Protein AF-A0A536HMB0-F1 (afdb_monomer)

Sequence (99 aa):
MQTFTFIGVTTGQSAATRLFPAWARELGLGDVRLVGCDLPLHAARERYREVVLRIRSDPHERGGLVTTHKIDLFSACRDLFDSVDKYAELCGETSCLAN

Radius of gyration: 13.21 Å; Cα contacts (8 Å, |Δi|>4): 151; chains: 1; bounding box: 29×27×35 Å

Mean predicted aligned error: 2.84 Å

Foldseek 3Di:
DAEAEEEEACVVPDVCQVCVVVVCVVVVVPPYHYHYDHDPVPHDLVSLQVVQVCLVPDPRRQWYFYDRCFQSSLVSCVVVDPDDDPVCVVVSGDGITGD

Structure (mmCIF, N/CA/C/O backbone):
data_AF-A0A536HMB0-F1
#
_entry.id   AF-A0A536HMB0-F1
#
loop_
_atom_site.group_PDB
_atom_site.id
_atom_site.type_symbol
_atom_site.label_atom_id
_atom_site.label_alt_id
_atom_site.label_comp_id
_atom_site.label_asym_id
_atom_site.label_entity_id
_atom_site.label_seq_id
_atom_site.pdbx_PDB_ins_code
_atom_site.Cartn_x
_atom_site.Cartn_y
_atom_site.Cartn_z
_atom_site.occupancy
_atom_site.B_iso_or_equiv
_atom_site.auth_seq_id
_atom_site.auth_comp_id
_atom_site.auth_asym_id
_atom_site.auth_atom_id
_atom_site.pdbx_PDB_model_num
ATOM 1 N N . MET A 1 1 ? -6.909 -3.049 18.437 1.00 83.38 1 MET A N 1
ATOM 2 C CA . MET A 1 1 ? -6.365 -1.872 17.728 1.00 83.38 1 MET A CA 1
ATOM 3 C C . MET A 1 1 ? -6.210 -2.266 16.274 1.00 83.38 1 MET A C 1
ATOM 5 O O . MET A 1 1 ? -5.611 -3.302 16.031 1.00 83.38 1 MET A O 1
ATOM 9 N N . GLN A 1 2 ? -6.816 -1.518 15.359 1.00 93.81 2 GLN A N 1
ATOM 10 C CA . GLN A 1 2 ? -6.777 -1.788 13.921 1.00 93.81 2 GLN A CA 1
ATOM 11 C C . GLN A 1 2 ? -5.644 -0.986 13.269 1.00 93.81 2 GLN A C 1
ATOM 13 O O . GLN A 1 2 ? -5.259 0.079 13.766 1.00 93.81 2 GLN A O 1
ATOM 18 N N . THR A 1 3 ? -5.135 -1.474 12.148 1.00 95.44 3 THR A N 1
ATOM 19 C CA . THR A 1 3 ? -4.067 -0.832 11.380 1.00 95.44 3 THR A CA 1
ATOM 20 C C . THR A 1 3 ? -4.554 -0.515 9.971 1.00 95.44 3 THR A C 1
ATOM 22 O O . THR A 1 3 ? -5.491 -1.130 9.466 1.00 95.44 3 THR A O 1
ATOM 25 N N . PHE A 1 4 ? -3.960 0.512 9.375 1.00 95.62 4 PHE A N 1
ATOM 26 C CA . PHE A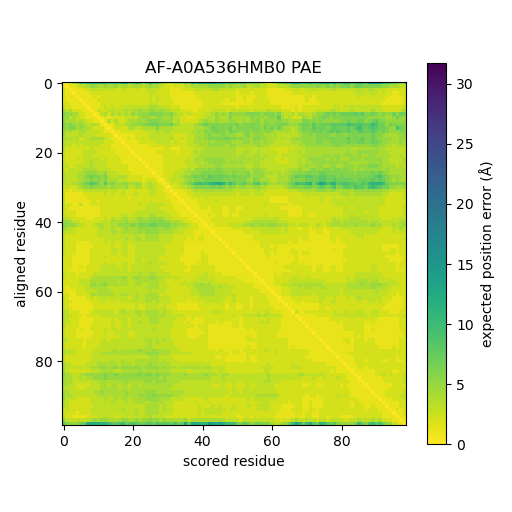 1 4 ? -4.029 0.789 7.951 1.00 95.62 4 PHE A CA 1
ATOM 27 C C . PHE A 1 4 ? -2.600 1.051 7.473 1.00 95.62 4 PHE A C 1
ATOM 29 O O . PHE A 1 4 ? -1.959 2.007 7.923 1.00 95.62 4 PHE A O 1
ATOM 36 N N . THR A 1 5 ? -2.058 0.194 6.611 1.00 97.31 5 THR A N 1
ATOM 37 C CA . THR A 1 5 ? -0.668 0.335 6.153 1.00 97.31 5 THR A CA 1
ATOM 38 C C . THR A 1 5 ? -0.536 1.511 5.175 1.00 97.31 5 THR A C 1
ATOM 40 O O . THR A 1 5 ? -1.230 1.579 4.169 1.00 97.31 5 THR A O 1
ATOM 43 N N . PHE A 1 6 ? 0.408 2.421 5.397 1.00 97.56 6 PHE A N 1
ATOM 44 C CA . PHE A 1 6 ? 0.756 3.487 4.459 1.00 97.56 6 PHE A CA 1
ATOM 45 C C . PHE A 1 6 ? 2.057 3.149 3.725 1.00 97.56 6 PHE A C 1
ATOM 47 O O . PHE A 1 6 ? 3.127 3.218 4.312 1.00 97.56 6 PHE A O 1
ATOM 54 N N . ILE A 1 7 ? 1.965 2.794 2.446 1.00 97.81 7 ILE A N 1
ATOM 55 C CA . ILE A 1 7 ? 3.066 2.339 1.593 1.00 97.81 7 ILE A CA 1
ATOM 56 C C . ILE A 1 7 ? 3.654 3.523 0.816 1.00 97.81 7 ILE A C 1
ATOM 58 O O . ILE A 1 7 ? 2.980 4.136 -0.020 1.00 97.81 7 ILE A O 1
ATOM 62 N N . GLY A 1 8 ? 4.929 3.828 1.057 1.00 96.62 8 GLY A N 1
ATOM 63 C CA . GLY A 1 8 ? 5.625 4.965 0.449 1.00 96.62 8 GLY A CA 1
ATOM 64 C C . GLY A 1 8 ? 7.147 4.841 0.519 1.00 96.62 8 GLY A C 1
ATOM 65 O O . GLY A 1 8 ? 7.676 3.740 0.625 1.00 96.62 8 GLY A O 1
ATOM 66 N N . VAL A 1 9 ? 7.855 5.969 0.412 1.00 94.94 9 VAL A N 1
ATOM 67 C CA . VAL A 1 9 ? 9.331 6.026 0.512 1.00 94.94 9 VAL A CA 1
ATOM 68 C C . VAL A 1 9 ? 9.783 6.635 1.843 1.00 94.94 9 VAL A C 1
ATOM 70 O O . VAL A 1 9 ? 10.726 6.142 2.449 1.00 94.94 9 VAL A O 1
ATOM 73 N N . THR A 1 10 ? 9.113 7.699 2.301 1.00 90.88 10 THR A N 1
ATOM 74 C CA . THR A 1 10 ? 9.366 8.378 3.588 1.00 90.88 10 THR A CA 1
ATOM 75 C C . THR A 1 10 ? 8.051 8.722 4.298 1.00 90.88 10 THR A C 1
ATOM 77 O O . THR A 1 10 ? 7.707 9.877 4.559 1.00 90.88 10 THR A O 1
ATOM 80 N N . THR A 1 11 ? 7.262 7.700 4.608 1.00 90.50 11 THR A N 1
ATOM 81 C CA . THR A 1 11 ? 5.900 7.808 5.162 1.00 90.50 11 THR A CA 1
ATOM 82 C C . THR A 1 11 ? 5.845 8.567 6.491 1.00 90.50 11 THR A C 1
ATOM 84 O O . THR A 1 11 ? 4.881 9.293 6.751 1.00 90.50 11 THR A O 1
ATOM 87 N N . GLY A 1 12 ? 6.908 8.497 7.298 1.00 88.00 12 GLY A N 1
ATOM 88 C CA . GLY A 1 12 ? 7.036 9.254 8.548 1.00 88.00 12 GLY A CA 1
ATOM 89 C C . GLY A 1 12 ? 7.069 10.779 8.376 1.00 88.00 12 GLY A C 1
ATOM 90 O O . GLY A 1 12 ? 6.674 11.500 9.288 1.00 88.00 12 GLY A O 1
ATOM 91 N N . GLN A 1 13 ? 7.480 11.289 7.210 1.00 88.12 13 GLN A N 1
ATOM 92 C CA . GLN A 1 13 ? 7.518 12.731 6.922 1.00 88.12 13 GLN A CA 1
ATOM 93 C C . GLN A 1 13 ? 6.209 13.256 6.311 1.00 88.12 13 GLN A C 1
ATOM 95 O O . GLN A 1 13 ? 6.047 14.459 6.099 1.00 88.12 13 GLN A O 1
ATOM 100 N N . SER A 1 14 ? 5.255 12.368 6.028 1.00 90.19 14 SER A N 1
ATOM 101 C CA . SER A 1 14 ? 4.001 12.737 5.382 1.00 90.19 14 SER A CA 1
ATOM 102 C C . SER A 1 14 ? 3.055 13.480 6.321 1.00 90.19 14 SER A C 1
ATOM 104 O O . SER A 1 14 ? 2.846 13.101 7.476 1.00 90.19 14 SER A O 1
ATOM 106 N N . ALA A 1 15 ? 2.368 14.488 5.778 1.00 89.00 15 ALA A N 1
ATOM 107 C CA . ALA A 1 15 ? 1.240 15.114 6.457 1.00 89.00 15 ALA A CA 1
ATOM 108 C C . ALA A 1 15 ? 0.101 14.118 6.740 1.00 89.00 15 ALA A C 1
ATOM 110 O O . ALA A 1 15 ? -0.601 14.291 7.732 1.00 89.00 15 ALA A O 1
ATOM 111 N N . ALA A 1 16 ? -0.051 13.062 5.929 1.00 88.81 16 ALA A N 1
ATOM 112 C CA . ALA A 1 16 ? -1.090 12.049 6.117 1.00 88.81 16 ALA A CA 1
ATOM 113 C C . ALA A 1 16 ? -0.979 11.371 7.490 1.00 88.81 16 ALA A C 1
ATOM 115 O O . ALA A 1 16 ? -1.968 11.283 8.206 1.00 88.81 16 ALA A O 1
ATOM 116 N N . THR A 1 17 ? 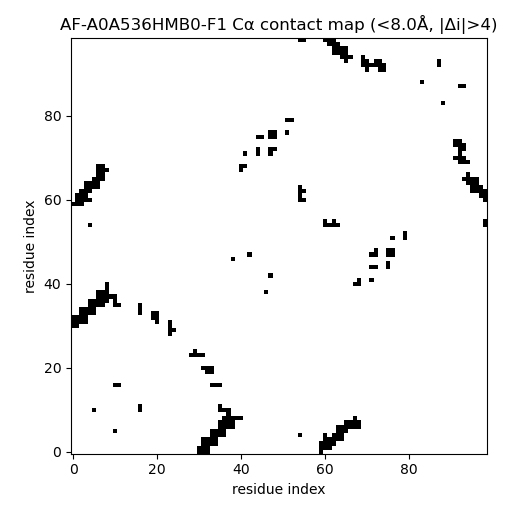0.230 11.001 7.916 1.00 88.44 17 THR A N 1
ATOM 117 C CA . THR A 1 17 ? 0.486 10.385 9.229 1.00 88.44 17 THR A CA 1
ATOM 118 C C . THR A 1 17 ? 0.074 11.298 10.386 1.00 88.44 17 THR A C 1
ATOM 120 O O . THR A 1 17 ? -0.446 10.830 11.395 1.00 88.44 17 THR A O 1
ATOM 123 N N . ARG A 1 18 ? 0.243 12.617 10.225 1.00 89.94 18 ARG A N 1
ATOM 124 C CA . ARG A 1 18 ? -0.155 13.617 11.227 1.00 89.94 18 ARG A CA 1
ATOM 125 C C . ARG A 1 18 ? -1.660 13.891 11.230 1.00 89.94 18 ARG A C 1
ATOM 127 O O . ARG A 1 18 ? -2.227 14.124 12.292 1.00 89.94 18 ARG A O 1
ATOM 134 N N . LEU A 1 19 ? -2.294 13.910 10.058 1.00 92.94 19 LEU A N 1
ATOM 135 C CA . LEU A 1 19 ? -3.705 14.281 9.903 1.00 92.94 19 LEU A CA 1
ATOM 136 C C . LEU A 1 19 ? -4.660 13.101 10.112 1.00 92.94 19 LEU A C 1
ATOM 138 O O . LEU A 1 19 ? -5.784 13.301 10.568 1.00 92.94 19 LEU A O 1
ATOM 142 N N . PHE A 1 20 ? -4.215 11.876 9.835 1.00 93.81 20 PHE A N 1
ATOM 143 C CA . PHE A 1 20 ? -5.059 10.685 9.888 1.00 93.81 20 PHE A CA 1
ATOM 144 C C . PHE A 1 20 ? -5.765 10.473 11.237 1.00 93.81 20 PHE A C 1
ATOM 146 O O . PHE A 1 20 ? -6.960 10.195 11.210 1.00 93.81 20 PHE A O 1
ATOM 153 N N . PRO A 1 21 ? -5.134 10.670 12.415 1.00 92.38 21 PRO A N 1
ATOM 154 C CA . PRO A 1 21 ? -5.841 10.533 13.691 1.00 92.38 21 PRO A CA 1
ATOM 155 C C . PRO A 1 21 ? -7.012 11.514 13.864 1.00 92.38 21 PRO A C 1
ATOM 157 O O . PRO A 1 21 ? -7.987 11.197 14.544 1.00 92.38 21 PRO A O 1
ATOM 160 N N . ALA A 1 22 ? -6.930 12.708 13.267 1.00 93.25 22 ALA A N 1
ATOM 161 C CA . ALA A 1 22 ? -8.029 13.670 13.288 1.00 93.25 22 ALA A CA 1
ATOM 162 C C . ALA A 1 22 ? -9.170 13.214 12.368 1.00 93.25 22 ALA A C 1
ATOM 164 O O . ALA A 1 22 ? -10.321 13.197 12.793 1.00 93.25 22 ALA A O 1
ATOM 165 N N . TRP A 1 23 ? -8.850 12.763 11.152 1.00 92.88 23 TRP A N 1
ATOM 166 C CA . TRP A 1 23 ? -9.847 12.220 10.223 1.00 92.88 23 TRP A CA 1
ATOM 167 C C . TRP A 1 23 ? -10.513 10.947 10.743 1.00 92.88 23 TRP A C 1
ATOM 169 O O . TRP A 1 23 ? -11.725 10.816 10.636 1.00 92.88 23 TRP A O 1
ATOM 179 N N . ALA A 1 24 ? -9.755 10.033 11.352 1.00 92.62 24 ALA A N 1
ATOM 180 C CA . ALA A 1 24 ? -10.295 8.803 11.924 1.00 92.62 24 ALA A CA 1
ATOM 181 C C . ALA A 1 24 ? -11.325 9.086 13.025 1.00 92.62 24 ALA A C 1
ATOM 183 O O . ALA A 1 24 ? -12.338 8.395 13.112 1.00 92.62 24 ALA A O 1
ATOM 184 N N . ARG A 1 25 ? -11.095 10.134 13.824 1.00 92.19 25 ARG A N 1
ATOM 185 C CA . ARG A 1 25 ? -12.045 10.604 14.837 1.00 92.19 25 ARG A CA 1
ATOM 186 C C . ARG A 1 25 ? -13.300 11.196 14.202 1.00 92.19 25 ARG A C 1
ATOM 188 O O . ARG A 1 25 ? -14.394 10.804 14.584 1.00 92.19 25 ARG A O 1
ATOM 195 N N . GLU A 1 26 ? -13.131 12.103 13.241 1.00 94.38 26 GLU A N 1
ATOM 196 C CA . GLU A 1 26 ? -14.247 12.797 12.584 1.00 94.38 26 GLU A CA 1
ATOM 197 C C . GLU A 1 26 ? -15.148 11.834 11.799 1.00 94.38 26 GLU A C 1
ATOM 199 O O . GLU A 1 26 ? -16.367 11.958 11.808 1.00 94.38 26 GLU A O 1
ATOM 204 N N . LEU A 1 27 ? -14.552 10.825 11.162 1.00 91.00 27 LEU A N 1
ATOM 205 C CA . LEU A 1 27 ? -15.264 9.813 10.380 1.00 91.00 27 LEU A CA 1
ATOM 206 C C . LEU A 1 27 ? -15.737 8.615 11.222 1.00 91.00 27 LEU A C 1
ATOM 208 O O . LEU A 1 27 ? -16.301 7.673 10.671 1.00 91.00 27 LEU A O 1
ATOM 212 N N . GLY A 1 28 ? -15.489 8.612 12.537 1.00 92.06 28 GLY A N 1
ATOM 213 C CA . GLY A 1 28 ? -15.919 7.536 13.433 1.00 92.06 28 GLY A CA 1
ATOM 214 C C . GLY A 1 28 ? -15.282 6.170 13.139 1.00 92.06 28 GLY A C 1
ATOM 215 O O . GLY A 1 28 ? -15.905 5.142 13.384 1.00 92.06 28 GLY A O 1
ATOM 216 N N . LEU A 1 29 ? -14.043 6.134 12.632 1.00 87.81 29 LEU A N 1
ATOM 217 C CA . LEU A 1 29 ? -13.345 4.895 12.242 1.00 87.81 29 LEU A CA 1
ATOM 218 C C . LEU A 1 29 ? -12.842 4.055 13.434 1.00 87.81 29 LEU A C 1
ATOM 220 O O . LEU A 1 29 ? -12.270 2.982 13.238 1.00 87.81 29 LEU A O 1
ATOM 224 N N . GLY A 1 30 ? -13.044 4.532 14.665 1.00 87.56 30 GLY A N 1
ATOM 225 C CA . GLY A 1 30 ? -12.578 3.885 15.890 1.00 87.56 30 GLY A CA 1
ATOM 226 C C . GLY A 1 30 ? -11.055 3.926 16.053 1.00 87.56 30 GLY A C 1
ATOM 227 O O . GLY A 1 30 ? -10.373 4.802 15.518 1.00 87.56 30 GLY A O 1
ATOM 228 N N . ASP A 1 31 ? -10.516 2.964 16.804 1.00 90.38 31 ASP A N 1
ATOM 229 C CA . ASP A 1 31 ? -9.081 2.853 17.091 1.00 90.38 31 ASP A CA 1
ATOM 230 C C . ASP A 1 31 ? -8.309 2.236 15.912 1.00 90.38 31 ASP A C 1
ATOM 232 O O . ASP A 1 31 ? -7.860 1.084 15.975 1.00 90.38 31 ASP A O 1
ATOM 236 N N . VAL A 1 32 ? -8.152 3.017 14.838 1.00 93.38 32 VAL A N 1
ATOM 237 C CA . VAL A 1 32 ? -7.319 2.696 13.670 1.00 93.38 32 VAL A CA 1
ATOM 238 C C . VAL A 1 32 ? -6.077 3.587 13.607 1.00 93.38 32 VAL A C 1
ATOM 240 O O . VAL A 1 32 ? -6.150 4.804 13.785 1.00 93.38 32 VAL A O 1
ATOM 243 N N . ARG A 1 33 ? -4.912 2.988 13.338 1.00 94.25 33 ARG A N 1
ATOM 244 C CA . ARG A 1 33 ? -3.646 3.712 13.151 1.00 94.25 33 ARG A CA 1
ATOM 245 C C . ARG A 1 33 ? -3.146 3.593 11.720 1.00 94.25 33 ARG A C 1
ATOM 247 O O . ARG A 1 33 ? -3.073 2.493 11.186 1.00 94.25 33 ARG A O 1
ATOM 254 N N . LEU A 1 34 ? -2.720 4.716 11.148 1.00 95.44 34 LEU A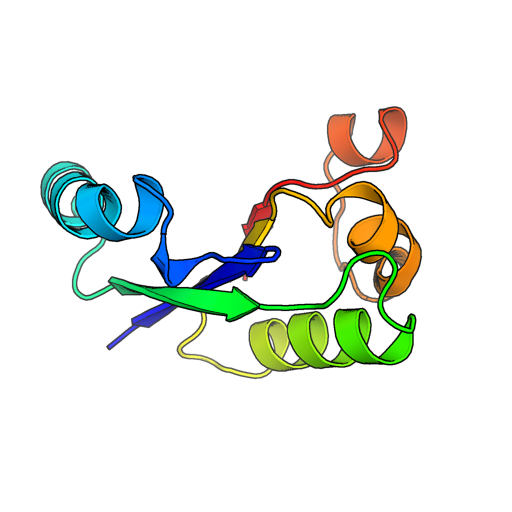 N 1
ATOM 255 C CA . LEU A 1 34 ? -1.963 4.724 9.900 1.00 95.44 34 LEU A CA 1
ATOM 256 C 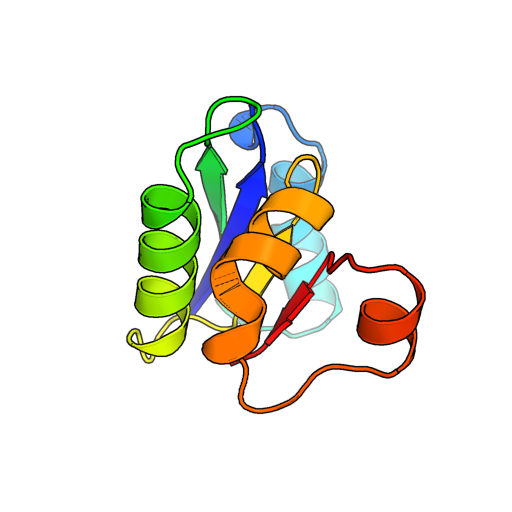C . LEU A 1 34 ? -0.503 4.377 10.207 1.00 95.44 34 LEU A C 1
ATOM 258 O O . LEU A 1 34 ? 0.173 5.137 10.903 1.00 95.44 34 LEU A O 1
ATOM 262 N N . VAL A 1 35 ? -0.026 3.232 9.723 1.00 95.94 35 VAL A N 1
ATOM 263 C CA . VAL A 1 35 ? 1.325 2.727 10.009 1.00 95.94 35 VAL A CA 1
ATOM 264 C C . VAL A 1 35 ? 2.164 2.750 8.743 1.00 95.94 35 VAL A C 1
ATOM 266 O O . VAL A 1 35 ? 1.825 2.114 7.751 1.00 95.94 35 VAL A O 1
ATOM 269 N N . GLY A 1 36 ? 3.270 3.489 8.783 1.00 96.44 36 GLY A N 1
ATOM 270 C CA . GLY A 1 36 ? 4.189 3.626 7.658 1.00 96.44 36 GLY A CA 1
ATOM 271 C C . GLY A 1 36 ? 4.874 2.315 7.265 1.00 96.44 36 GLY A C 1
ATOM 272 O O . GLY A 1 36 ? 5.333 1.553 8.114 1.00 96.44 36 GLY A O 1
ATOM 273 N N . CYS A 1 37 ? 4.967 2.076 5.963 1.00 97.12 37 CYS A N 1
ATOM 274 C CA . CYS A 1 37 ? 5.722 1.011 5.327 1.00 97.12 37 CYS A CA 1
ATOM 275 C C . CYS A 1 37 ? 6.559 1.630 4.207 1.00 97.12 37 CYS A C 1
ATOM 277 O O . CYS A 1 37 ? 6.071 1.895 3.106 1.00 97.12 37 CYS A O 1
ATOM 279 N N . ASP A 1 38 ? 7.825 1.887 4.523 1.00 97.50 38 ASP A N 1
ATOM 280 C CA . ASP A 1 38 ? 8.765 2.485 3.586 1.00 97.50 38 ASP A CA 1
ATOM 281 C C . ASP A 1 38 ? 9.426 1.399 2.732 1.00 97.50 38 ASP A C 1
ATOM 283 O O . ASP A 1 38 ? 9.977 0.420 3.243 1.00 97.50 38 ASP A O 1
ATOM 287 N N . LEU A 1 39 ? 9.362 1.581 1.415 1.00 97.00 39 LEU A N 1
ATOM 288 C CA . LEU A 1 39 ? 10.033 0.762 0.414 1.00 97.00 39 LEU A CA 1
ATOM 289 C C . LEU A 1 39 ? 10.933 1.660 -0.450 1.00 97.00 39 LEU A C 1
ATOM 291 O O . LEU A 1 39 ? 10.536 2.789 -0.768 1.00 97.00 39 LEU A O 1
ATOM 295 N N . PRO A 1 40 ? 12.123 1.182 -0.863 1.00 95.88 40 PRO A N 1
ATOM 296 C CA . PRO A 1 40 ? 12.950 1.909 -1.820 1.00 95.88 40 PRO A CA 1
ATOM 297 C C . PRO A 1 40 ? 12.210 2.062 -3.154 1.00 95.88 40 PRO A C 1
ATOM 299 O O . PRO A 1 40 ? 11.375 1.227 -3.502 1.00 95.88 40 PRO A O 1
ATOM 302 N N . LEU A 1 41 ? 12.514 3.125 -3.905 1.00 94.88 41 LEU A N 1
ATOM 303 C CA . LEU A 1 41 ? 12.011 3.283 -5.274 1.00 94.88 41 LEU A CA 1
ATOM 304 C C . LEU A 1 41 ? 12.378 2.053 -6.104 1.00 94.88 41 LEU A C 1
ATOM 306 O O . LEU A 1 41 ? 13.519 1.595 -6.035 1.00 94.88 41 LEU A O 1
ATOM 310 N N . HIS A 1 42 ? 11.416 1.544 -6.874 1.00 93.50 42 HIS A N 1
ATOM 311 C CA . HIS A 1 42 ? 11.578 0.333 -7.679 1.00 93.50 42 HIS A CA 1
ATOM 312 C C . HIS A 1 42 ? 12.081 -0.859 -6.852 1.00 93.50 42 HIS A C 1
ATOM 314 O O . HIS A 1 42 ? 13.013 -1.565 -7.243 1.00 93.50 42 HIS A O 1
ATOM 320 N N . ALA A 1 43 ? 11.485 -1.064 -5.671 1.00 96.31 43 ALA A N 1
ATOM 321 C CA . ALA A 1 43 ? 11.767 -2.236 -4.856 1.00 96.31 43 ALA A CA 1
ATOM 322 C C . ALA A 1 43 ? 11.525 -3.526 -5.658 1.00 96.31 43 ALA A C 1
ATOM 324 O O . ALA A 1 43 ? 10.744 -3.561 -6.610 1.00 96.31 43 ALA A O 1
ATOM 325 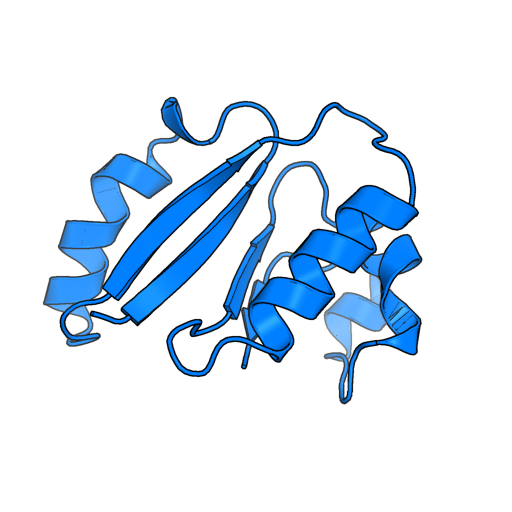N N . ALA A 1 44 ? 12.176 -4.616 -5.252 1.00 97.75 44 ALA A N 1
ATOM 326 C CA . ALA A 1 44 ? 11.938 -5.916 -5.868 1.00 97.75 44 ALA A CA 1
ATOM 327 C C . ALA A 1 44 ? 10.453 -6.313 -5.762 1.00 97.75 44 ALA A C 1
ATOM 329 O O . ALA A 1 44 ? 9.801 -6.038 -4.748 1.00 97.75 44 ALA A O 1
ATOM 330 N N . ARG A 1 45 ? 9.933 -7.001 -6.789 1.00 98.00 45 ARG A N 1
ATOM 331 C CA . ARG A 1 45 ? 8.531 -7.455 -6.877 1.00 98.00 45 ARG A CA 1
ATOM 332 C C . ARG A 1 45 ? 8.083 -8.165 -5.598 1.00 98.00 45 ARG A C 1
ATOM 334 O O . ARG A 1 45 ? 6.974 -7.947 -5.115 1.00 98.00 45 ARG A O 1
ATOM 341 N N . GLU A 1 46 ? 8.957 -8.986 -5.035 1.00 98.31 46 GLU A N 1
ATOM 342 C CA . GLU A 1 46 ? 8.728 -9.799 -3.843 1.00 98.31 46 GLU A CA 1
ATOM 343 C C . GLU A 1 46 ? 8.394 -8.930 -2.628 1.00 98.31 46 GLU A C 1
ATOM 345 O O . GLU A 1 46 ? 7.503 -9.273 -1.857 1.00 98.31 46 GLU A O 1
ATOM 350 N N . ARG A 1 47 ? 9.014 -7.750 -2.505 1.00 98.31 47 ARG A N 1
ATOM 351 C CA . ARG A 1 47 ? 8.773 -6.829 -1.386 1.00 98.31 47 ARG A CA 1
ATOM 352 C C . ARG A 1 47 ? 7.362 -6.259 -1.403 1.00 98.31 47 ARG A C 1
ATOM 354 O O . ARG A 1 47 ? 6.735 -6.169 -0.351 1.00 98.31 47 ARG A O 1
ATOM 361 N N . TYR A 1 48 ? 6.834 -5.915 -2.577 1.00 98.31 48 TYR A N 1
ATOM 362 C CA . TYR A 1 48 ? 5.441 -5.475 -2.695 1.00 98.31 48 TYR A CA 1
ATOM 363 C C . TYR A 1 48 ? 4.474 -6.603 -2.330 1.00 98.31 48 TYR A C 1
ATOM 365 O O . TYR A 1 48 ? 3.519 -6.386 -1.583 1.00 98.31 48 TYR A O 1
ATOM 373 N N . ARG A 1 49 ? 4.758 -7.821 -2.801 1.00 98.38 49 ARG A N 1
ATOM 374 C CA . ARG A 1 49 ? 3.924 -8.998 -2.536 1.00 98.38 49 ARG A CA 1
ATOM 375 C C . ARG A 1 49 ? 3.904 -9.364 -1.060 1.00 98.38 49 ARG A C 1
ATOM 377 O O . ARG A 1 49 ? 2.834 -9.639 -0.536 1.00 98.38 49 ARG A O 1
ATOM 384 N N . GLU A 1 50 ? 5.045 -9.322 -0.379 1.00 98.25 50 GLU A N 1
ATOM 385 C CA . GLU A 1 50 ? 5.128 -9.539 1.069 1.00 98.25 50 GLU A CA 1
ATOM 386 C C . GLU A 1 50 ? 4.237 -8.559 1.842 1.00 98.25 50 GLU A C 1
ATOM 388 O O . GLU A 1 50 ? 3.517 -8.970 2.751 1.00 98.25 50 GLU A O 1
ATOM 393 N N . VAL A 1 51 ? 4.231 -7.277 1.458 1.00 97.69 51 VAL A N 1
ATOM 394 C CA . VAL A 1 51 ? 3.377 -6.264 2.095 1.00 97.69 51 VAL A CA 1
ATOM 395 C C . VAL A 1 51 ? 1.896 -6.544 1.839 1.00 97.69 51 VAL A C 1
ATOM 397 O O . VAL A 1 51 ? 1.110 -6.537 2.786 1.00 97.69 51 VAL A O 1
ATOM 400 N N . VAL A 1 52 ? 1.505 -6.831 0.593 1.00 97.81 52 VAL A N 1
ATOM 401 C CA . VAL A 1 52 ? 0.105 -7.140 0.249 1.00 97.81 52 VAL A CA 1
ATOM 402 C C . VAL A 1 52 ? -0.373 -8.417 0.941 1.00 97.81 52 VAL A C 1
ATOM 404 O O . VAL A 1 52 ? -1.468 -8.438 1.497 1.00 97.81 52 VAL A O 1
ATOM 407 N N . LEU A 1 53 ? 0.453 -9.465 0.974 1.00 97.75 53 LEU A N 1
ATOM 408 C CA . LEU A 1 53 ? 0.131 -10.714 1.665 1.00 97.75 53 LEU A CA 1
ATOM 409 C C . LEU A 1 53 ? 0.005 -10.508 3.174 1.00 97.75 53 LEU A C 1
ATOM 411 O O . LEU A 1 53 ? -0.922 -11.052 3.768 1.00 97.75 53 LEU A O 1
ATOM 415 N N . ARG A 1 54 ? 0.869 -9.685 3.786 1.00 96.94 54 ARG A N 1
ATOM 416 C CA . ARG A 1 54 ? 0.741 -9.313 5.201 1.00 96.94 54 ARG A CA 1
ATOM 417 C C . ARG A 1 54 ? -0.610 -8.654 5.469 1.00 96.94 54 ARG A C 1
ATOM 419 O O . ARG A 1 54 ? -1.317 -9.126 6.352 1.00 96.94 54 ARG A O 1
ATOM 426 N N . ILE A 1 55 ? -0.966 -7.623 4.692 1.00 96.56 55 ILE A N 1
ATOM 427 C CA . ILE A 1 55 ? -2.249 -6.908 4.819 1.00 96.56 55 ILE A CA 1
ATOM 428 C C . ILE A 1 55 ? -3.419 -7.888 4.697 1.00 96.56 55 ILE A C 1
ATOM 430 O O . ILE A 1 55 ? -4.315 -7.868 5.529 1.00 96.56 55 ILE A O 1
ATOM 434 N N . ARG A 1 56 ? -3.380 -8.784 3.704 1.00 95.56 56 ARG A N 1
ATOM 435 C CA . ARG A 1 56 ? -4.420 -9.800 3.488 1.00 95.56 56 ARG A CA 1
ATOM 436 C C . ARG A 1 56 ? -4.539 -10.789 4.651 1.00 95.56 56 ARG A C 1
ATOM 438 O O . ARG A 1 56 ? -5.635 -11.223 4.984 1.00 95.56 56 ARG A O 1
ATOM 445 N N . SER A 1 57 ? -3.412 -11.209 5.222 1.00 95.44 57 SER A N 1
ATOM 446 C CA . SER A 1 57 ? -3.371 -12.275 6.231 1.00 95.44 57 SER A CA 1
ATOM 447 C C . SER A 1 57 ? -3.677 -11.811 7.657 1.00 95.44 57 SER A C 1
ATOM 449 O O . SER A 1 57 ? -4.012 -12.642 8.501 1.00 95.44 57 SER A O 1
ATOM 451 N N . ASP A 1 58 ? -3.541 -10.515 7.942 1.00 95.44 58 ASP A N 1
ATOM 452 C CA . ASP A 1 58 ? -3.698 -9.969 9.289 1.00 95.44 58 ASP A CA 1
ATOM 453 C C . ASP A 1 58 ? -5.155 -9.519 9.535 1.00 95.44 58 ASP A C 1
ATOM 455 O O . ASP A 1 58 ? -5.616 -8.562 8.909 1.00 95.44 58 ASP A O 1
ATOM 459 N N . PRO A 1 59 ? -5.897 -10.148 10.470 1.00 93.88 59 PRO A N 1
ATOM 460 C CA . PRO A 1 59 ? -7.278 -9.766 10.785 1.00 93.88 59 PRO A CA 1
ATOM 461 C C . PRO A 1 59 ? -7.405 -8.381 11.448 1.00 93.88 59 PRO A C 1
ATOM 463 O O . PRO A 1 59 ? -8.519 -7.892 11.654 1.00 93.88 59 PRO A O 1
ATOM 466 N N . HIS A 1 60 ? -6.289 -7.756 11.828 1.00 94.31 60 HIS A N 1
ATOM 467 C CA . HIS A 1 60 ? -6.234 -6.396 12.355 1.00 94.31 60 HIS A CA 1
ATOM 468 C C . HIS A 1 60 ? -5.819 -5.355 11.308 1.00 94.31 60 HIS A C 1
ATOM 470 O O . HIS A 1 60 ? -5.750 -4.169 11.643 1.00 94.31 60 HIS A O 1
ATOM 476 N N . GLU A 1 61 ? -5.548 -5.761 10.066 1.00 95.06 61 GLU A N 1
ATOM 477 C CA . GLU A 1 61 ? -5.308 -4.841 8.958 1.00 95.06 61 GLU A CA 1
ATOM 478 C C . GLU A 1 61 ? -6.593 -4.525 8.202 1.00 95.06 61 GLU A C 1
ATOM 480 O O . GLU A 1 61 ? -7.314 -5.402 7.725 1.00 95.06 61 GLU A O 1
ATOM 485 N N . ARG A 1 62 ? -6.863 -3.228 8.063 1.00 93.50 62 ARG A N 1
ATOM 486 C CA . ARG A 1 62 ? -8.032 -2.701 7.346 1.00 93.50 62 ARG A CA 1
ATOM 487 C C . ARG A 1 62 ? -7.740 -2.455 5.866 1.00 93.50 62 ARG A C 1
ATOM 489 O O . ARG A 1 62 ? -8.665 -2.167 5.111 1.00 93.50 62 ARG A O 1
ATOM 496 N N . GLY A 1 63 ? -6.471 -2.518 5.460 1.00 95.81 63 GLY A N 1
ATOM 497 C CA . GLY A 1 63 ? -6.042 -2.273 4.087 1.00 95.81 63 GLY A CA 1
ATOM 498 C C . GLY A 1 63 ? -4.769 -1.435 4.009 1.00 95.81 63 GLY A C 1
ATOM 499 O O . GLY A 1 63 ? -3.911 -1.488 4.892 1.00 95.81 63 GLY A O 1
ATOM 500 N N . GLY A 1 64 ? -4.641 -0.635 2.949 1.00 96.38 64 GLY A N 1
ATOM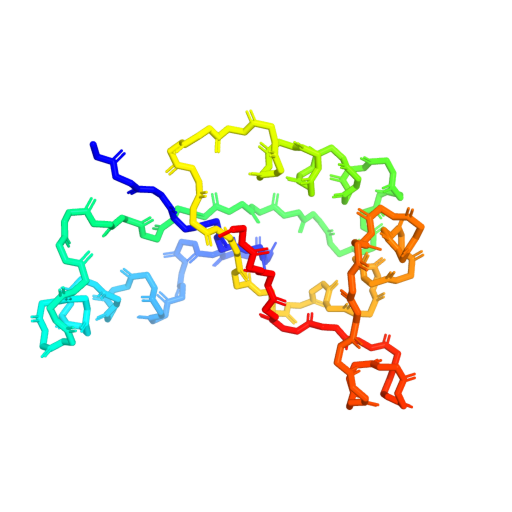 501 C CA . GLY A 1 64 ? -3.504 0.263 2.827 1.00 96.38 64 GLY A CA 1
ATOM 502 C C . GLY A 1 64 ? -3.653 1.427 1.855 1.00 96.38 64 GLY A C 1
ATOM 503 O O . GLY A 1 64 ? -4.392 1.372 0.879 1.00 96.38 64 GLY A O 1
ATOM 504 N N . LEU A 1 65 ? -2.904 2.491 2.134 1.00 96.62 65 LEU A N 1
ATOM 505 C CA . LEU A 1 65 ? -2.736 3.679 1.304 1.00 96.62 65 LEU A CA 1
ATOM 506 C C . LEU A 1 65 ? -1.421 3.568 0.531 1.00 96.62 65 LEU A C 1
ATOM 508 O O . LEU A 1 65 ? -0.379 3.362 1.145 1.00 96.62 65 LEU A O 1
ATOM 512 N N . VAL A 1 66 ? -1.437 3.769 -0.784 1.00 97.19 66 VAL A N 1
ATOM 513 C CA . VAL A 1 66 ? -0.247 3.671 -1.645 1.00 97.19 66 VAL A CA 1
ATOM 514 C C . VAL A 1 66 ? 0.013 5.006 -2.344 1.00 97.19 66 VAL A C 1
ATOM 516 O O . VAL A 1 66 ? -0.885 5.577 -2.966 1.00 97.19 66 VAL A O 1
ATOM 519 N N . THR A 1 67 ? 1.245 5.523 -2.257 1.00 95.75 67 THR A N 1
ATOM 520 C CA . THR A 1 67 ? 1.625 6.809 -2.879 1.00 95.75 67 THR A CA 1
ATOM 521 C C . THR A 1 67 ? 2.632 6.667 -4.009 1.00 95.75 67 THR A C 1
ATOM 523 O O . THR A 1 67 ? 2.251 6.703 -5.169 1.00 95.75 67 THR A O 1
ATOM 526 N N . THR A 1 68 ? 3.920 6.544 -3.708 1.00 96.19 68 THR A N 1
ATOM 527 C CA . THR A 1 68 ? 4.967 6.507 -4.739 1.00 96.19 68 THR A CA 1
ATOM 528 C C . THR A 1 68 ? 4.962 5.189 -5.515 1.00 96.19 68 THR A C 1
ATOM 530 O O . THR A 1 68 ? 5.381 5.144 -6.664 1.00 96.19 68 THR A O 1
ATOM 533 N N . HIS A 1 69 ? 4.446 4.124 -4.903 1.00 97.69 69 HIS A N 1
ATOM 534 C CA . HIS A 1 69 ? 4.586 2.748 -5.385 1.00 97.69 69 HIS A CA 1
ATOM 535 C C . HIS A 1 69 ? 3.365 2.205 -6.135 1.00 97.69 69 HIS A C 1
ATOM 537 O O . HIS A 1 69 ? 3.266 0.999 -6.318 1.00 97.69 69 HIS A O 1
ATOM 543 N N . LYS A 1 70 ? 2.403 3.042 -6.540 1.00 97.94 70 LYS A N 1
ATOM 544 C CA . LYS A 1 70 ? 1.087 2.572 -7.024 1.00 97.94 70 LYS A CA 1
ATOM 545 C C . LYS A 1 70 ? 1.164 1.652 -8.240 1.00 97.94 70 LYS A C 1
ATOM 547 O O . LYS A 1 70 ? 0.487 0.629 -8.260 1.00 97.94 70 LYS A O 1
ATOM 552 N N . ILE A 1 71 ? 1.972 2.019 -9.236 1.00 98.06 71 ILE A N 1
ATOM 553 C CA . ILE A 1 71 ? 2.138 1.252 -10.480 1.00 98.06 71 ILE A CA 1
ATOM 554 C C . ILE A 1 71 ? 2.926 -0.033 -10.199 1.00 98.06 71 ILE A C 1
ATOM 556 O O . ILE A 1 71 ? 2.467 -1.126 -10.532 1.00 98.06 71 ILE A O 1
ATOM 560 N N . ASP A 1 72 ? 4.077 0.087 -9.529 1.00 98.00 72 ASP A N 1
ATOM 561 C CA . ASP A 1 72 ? 4.956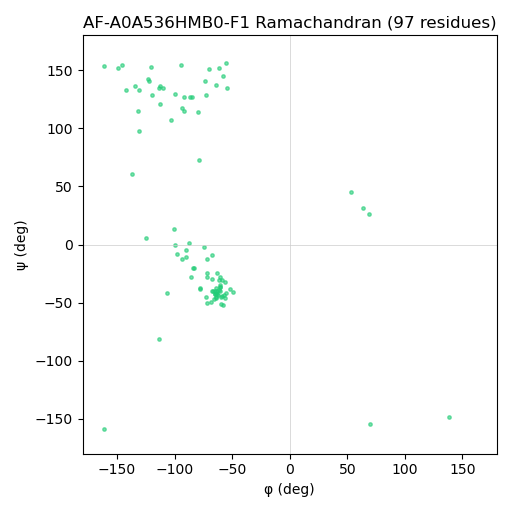 -1.050 -9.232 1.00 98.00 72 ASP A CA 1
ATOM 562 C C . ASP A 1 72 ? 4.250 -2.085 -8.341 1.00 98.00 72 ASP A C 1
ATOM 564 O O . ASP A 1 72 ? 4.276 -3.279 -8.642 1.00 98.00 72 ASP A O 1
ATOM 568 N N . LEU A 1 73 ? 3.529 -1.641 -7.302 1.00 98.38 73 LEU A N 1
ATOM 569 C CA . LEU A 1 73 ? 2.733 -2.512 -6.433 1.00 98.38 73 LEU A CA 1
ATOM 570 C C . LEU A 1 73 ? 1.592 -3.180 -7.201 1.00 98.38 73 LEU A C 1
ATOM 572 O O . LEU A 1 73 ? 1.396 -4.388 -7.055 1.00 98.38 73 LEU A O 1
ATOM 576 N N . PHE A 1 74 ? 0.852 -2.420 -8.017 1.00 98.19 74 PHE A N 1
ATOM 577 C CA . PHE A 1 74 ? -0.255 -2.955 -8.809 1.00 98.19 74 PHE A CA 1
ATOM 578 C C . PHE A 1 74 ? 0.227 -4.054 -9.760 1.00 98.19 74 PHE A C 1
ATOM 580 O O . PHE A 1 74 ? -0.286 -5.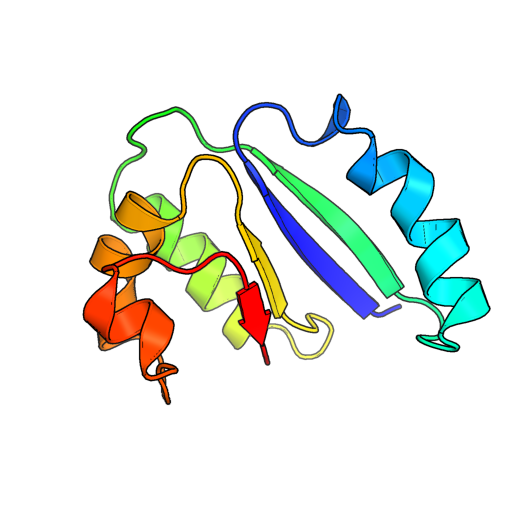171 -9.733 1.00 98.19 74 PHE A O 1
ATOM 587 N N . SER A 1 75 ? 1.277 -3.777 -10.534 1.00 97.88 75 SER A N 1
ATOM 588 C CA . SER A 1 75 ? 1.905 -4.747 -11.437 1.00 97.88 75 SER A CA 1
ATOM 589 C C . SER A 1 75 ? 2.459 -5.969 -10.685 1.00 97.88 75 SER A C 1
ATOM 591 O O . SER A 1 75 ? 2.298 -7.119 -11.112 1.00 97.88 75 SER A O 1
ATOM 593 N N . ALA A 1 76 ? 3.064 -5.747 -9.513 1.00 98.19 76 ALA A N 1
ATOM 594 C CA . ALA A 1 76 ? 3.627 -6.801 -8.676 1.00 98.19 76 ALA A CA 1
ATOM 595 C C . ALA A 1 76 ? 2.576 -7.745 -8.069 1.00 98.19 76 ALA A C 1
ATOM 597 O O . ALA A 1 76 ? 2.887 -8.912 -7.808 1.00 98.19 76 ALA A O 1
ATOM 598 N N . CYS A 1 77 ? 1.362 -7.252 -7.817 1.00 98.12 77 CYS A N 1
ATOM 599 C CA . CYS A 1 77 ? 0.377 -7.924 -6.968 1.00 98.12 77 CYS A CA 1
ATOM 600 C C . CYS A 1 77 ? -0.977 -8.161 -7.641 1.00 98.12 77 CYS A C 1
ATOM 602 O O . CYS A 1 77 ? -1.882 -8.642 -6.968 1.00 98.12 77 CYS A O 1
ATOM 604 N N . ARG A 1 78 ? -1.135 -7.867 -8.939 1.00 96.50 78 ARG A N 1
ATOM 605 C CA . ARG A 1 78 ? -2.425 -8.002 -9.639 1.00 96.50 78 ARG A CA 1
ATOM 606 C C . ARG A 1 78 ? -3.071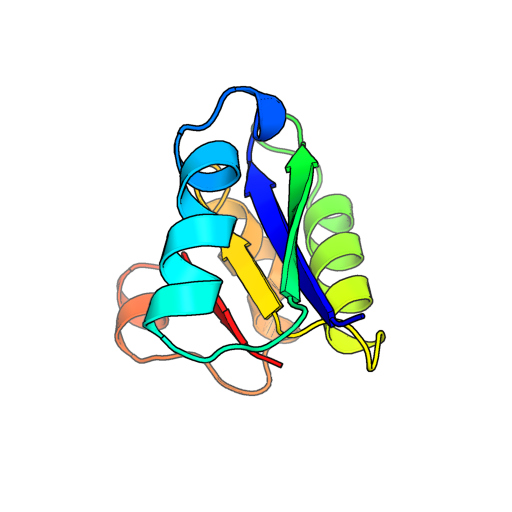 -9.380 -9.470 1.00 96.50 78 ARG A C 1
ATOM 608 O O . ARG A 1 78 ? -4.279 -9.465 -9.305 1.00 96.50 78 ARG A O 1
ATOM 615 N N . ASP A 1 79 ? -2.269 -10.442 -9.468 1.00 97.19 79 ASP A N 1
ATOM 616 C CA . ASP A 1 79 ? -2.711 -11.829 -9.268 1.00 97.19 79 ASP A CA 1
ATOM 617 C C . ASP A 1 79 ? -3.142 -12.157 -7.826 1.00 97.19 79 ASP A C 1
ATOM 619 O O . ASP A 1 79 ? -3.728 -13.208 -7.585 1.00 97.19 79 ASP A O 1
ATOM 623 N N . LEU A 1 80 ? -2.850 -11.279 -6.865 1.00 97.00 80 LEU A N 1
ATOM 624 C CA . LEU A 1 80 ? -3.214 -11.440 -5.457 1.00 97.00 80 LEU A CA 1
ATOM 625 C C . LEU A 1 80 ? -4.538 -10.758 -5.097 1.00 97.00 80 LEU A C 1
ATOM 627 O O . LEU A 1 80 ? -5.039 -10.988 -3.995 1.00 97.00 80 LEU A O 1
ATOM 631 N N . PHE A 1 81 ? -5.077 -9.910 -5.977 1.00 96.69 81 PHE A N 1
ATOM 632 C CA . PHE A 1 81 ? -6.305 -9.164 -5.725 1.00 96.69 81 PHE A CA 1
ATOM 633 C C . PHE A 1 81 ? -7.532 -10.003 -6.078 1.00 96.69 81 PHE A C 1
ATOM 635 O O . PHE A 1 81 ? -7.659 -10.484 -7.202 1.00 96.69 81 PHE A O 1
ATOM 642 N N . ASP A 1 82 ? -8.467 -10.123 -5.134 1.00 96.81 82 ASP A N 1
ATOM 643 C CA . ASP A 1 82 ? -9.745 -10.803 -5.379 1.00 96.81 82 ASP A CA 1
ATOM 644 C C . ASP A 1 82 ? -10.668 -9.960 -6.282 1.00 96.81 82 ASP A C 1
ATOM 646 O O . ASP A 1 82 ? -11.492 -10.493 -7.023 1.00 96.81 82 ASP A O 1
ATOM 650 N N . SER A 1 83 ? -10.517 -8.630 -6.247 1.00 96.50 83 SER A N 1
ATOM 651 C CA . SER A 1 83 ? -11.187 -7.699 -7.156 1.00 96.50 83 SER A CA 1
ATOM 652 C C . SER A 1 83 ? -10.334 -6.454 -7.402 1.00 96.50 83 SER A C 1
ATOM 654 O O . SER A 1 83 ? -9.532 -6.058 -6.555 1.00 96.50 83 SER A O 1
ATOM 656 N N . VAL A 1 84 ? -10.508 -5.838 -8.572 1.00 97.19 84 VAL A N 1
ATOM 657 C CA . VAL A 1 84 ? -9.840 -4.593 -8.964 1.00 97.19 84 VAL A CA 1
ATOM 658 C C . VAL A 1 84 ? -10.897 -3.634 -9.496 1.00 97.19 84 VAL A C 1
ATOM 660 O O . VAL A 1 84 ? -11.754 -4.029 -10.287 1.00 97.19 84 VAL A O 1
ATOM 663 N N . ASP A 1 85 ? -10.869 -2.379 -9.046 1.00 95.38 85 ASP A N 1
ATOM 664 C CA . ASP A 1 85 ? -11.801 -1.375 -9.546 1.00 95.38 85 ASP A CA 1
ATOM 665 C C . ASP A 1 85 ? -11.468 -0.994 -11.000 1.00 95.38 85 ASP A C 1
ATOM 667 O O . ASP A 1 85 ? -10.314 -1.017 -11.432 1.00 95.38 85 ASP A O 1
ATOM 671 N N . LYS A 1 86 ? -12.490 -0.600 -11.766 1.00 96.81 86 LYS A N 1
ATOM 672 C CA . LYS A 1 86 ? -12.336 -0.291 -13.195 1.00 96.81 86 LYS A CA 1
ATOM 673 C C . LYS A 1 86 ? -11.279 0.785 -13.475 1.00 96.81 86 LYS A C 1
ATOM 675 O O . LYS A 1 86 ? -10.662 0.758 -14.534 1.00 96.81 86 LYS A O 1
ATOM 680 N N . TYR A 1 87 ? -11.089 1.754 -12.575 1.00 96.31 87 TYR A N 1
ATOM 681 C CA . TYR A 1 87 ? -10.121 2.823 -12.789 1.00 96.31 87 TYR A CA 1
ATOM 682 C C . TYR A 1 87 ? -8.699 2.343 -12.513 1.00 96.31 87 TYR A C 1
ATOM 684 O O . TYR A 1 87 ? -7.814 2.686 -13.292 1.00 96.31 87 TYR A O 1
ATOM 692 N N . ALA A 1 88 ? -8.472 1.501 -11.499 1.00 96.81 88 ALA A N 1
ATOM 693 C CA . ALA A 1 88 ? -7.171 0.869 -11.307 1.00 96.81 88 ALA A CA 1
ATOM 694 C C . ALA A 1 88 ? -6.775 -0.015 -12.497 1.00 96.81 88 ALA A C 1
ATOM 696 O O . ALA A 1 88 ? -5.621 0.017 -12.921 1.00 96.81 88 ALA A O 1
ATOM 697 N N . GLU A 1 89 ? -7.723 -0.747 -13.096 1.00 96.50 89 GLU A N 1
ATOM 698 C CA . GLU A 1 89 ? -7.443 -1.526 -14.310 1.00 96.50 89 GLU A CA 1
ATOM 699 C C . GLU A 1 89 ? -7.061 -0.650 -15.504 1.00 96.50 89 GLU A C 1
ATOM 701 O O . GLU A 1 89 ? -6.094 -0.954 -16.202 1.00 96.50 89 GLU A O 1
ATOM 706 N N . LEU A 1 90 ? -7.802 0.438 -15.732 1.00 97.06 90 LEU A N 1
ATOM 707 C CA . LEU A 1 90 ? -7.547 1.356 -16.843 1.00 97.06 90 LEU A CA 1
ATOM 708 C C . LEU A 1 90 ? -6.227 2.117 -16.679 1.00 97.06 90 LEU A C 1
ATOM 710 O O . LEU A 1 90 ? -5.511 2.317 -17.657 1.00 97.06 90 LEU A O 1
ATOM 714 N N . CYS A 1 91 ? -5.912 2.552 -15.458 1.00 97.19 91 CYS A N 1
ATOM 715 C CA . CYS A 1 91 ? -4.712 3.333 -15.168 1.00 97.19 91 CYS A CA 1
ATOM 716 C C . CYS A 1 91 ? -3.465 2.461 -14.953 1.00 97.19 91 CYS A C 1
ATOM 718 O O . CYS A 1 91 ? -2.351 2.968 -15.063 1.00 97.19 91 CYS A O 1
ATOM 720 N N . GLY A 1 92 ? -3.630 1.174 -14.631 1.00 97.31 92 GLY A N 1
ATOM 721 C CA . GLY A 1 92 ? -2.522 0.292 -14.265 1.00 97.31 92 GLY A CA 1
ATOM 722 C C . GLY A 1 92 ? -1.879 0.647 -12.920 1.00 97.31 92 GLY A C 1
ATOM 723 O O . GLY A 1 92 ? -0.696 0.378 -12.717 1.00 97.31 92 GLY A O 1
ATOM 724 N N . GLU A 1 93 ? -2.629 1.271 -12.009 1.00 98.00 93 GLU A N 1
ATOM 725 C CA . GLU A 1 93 ? -2.144 1.688 -10.692 1.00 98.00 93 GLU A CA 1
ATOM 726 C C . GLU A 1 93 ? -3.230 1.573 -9.618 1.00 98.00 93 GLU A C 1
ATOM 728 O O . GLU A 1 93 ? -4.413 1.694 -9.920 1.00 98.00 93 GLU A O 1
ATOM 733 N N . THR A 1 94 ? -2.848 1.408 -8.348 1.00 97.19 94 THR A N 1
ATOM 734 C CA . THR A 1 94 ? -3.787 1.562 -7.224 1.00 97.19 94 THR A CA 1
ATOM 735 C C . THR A 1 94 ? -3.197 2.400 -6.101 1.00 97.19 94 THR A C 1
ATOM 737 O O . THR A 1 94 ? -2.045 2.214 -5.712 1.00 97.19 94 THR A O 1
ATOM 740 N N . SER A 1 95 ? -4.001 3.319 -5.564 1.00 96.50 95 SER A N 1
ATOM 741 C CA . SER A 1 95 ? -3.680 4.118 -4.379 1.00 96.50 95 SER A CA 1
ATOM 742 C C . SER A 1 95 ? -4.298 3.570 -3.091 1.00 96.50 95 SER A C 1
ATOM 744 O O . SER A 1 95 ? -3.976 4.071 -2.014 1.00 96.50 95 SER A O 1
ATOM 746 N N . CYS A 1 96 ? -5.170 2.561 -3.177 1.00 96.44 96 CYS A N 1
ATOM 747 C CA . CYS A 1 96 ? -5.907 2.029 -2.038 1.00 96.44 96 CYS A CA 1
ATOM 748 C C . CYS A 1 96 ? -6.040 0.505 -2.127 1.00 96.44 96 CYS A C 1
ATOM 750 O O . CYS A 1 96 ? -6.422 -0.042 -3.160 1.00 96.44 96 CYS A O 1
ATOM 752 N N . LEU A 1 97 ? -5.755 -0.168 -1.019 1.00 96.88 97 LEU A N 1
ATOM 753 C CA . LEU A 1 97 ? -6.045 -1.576 -0.787 1.00 96.88 97 LEU A CA 1
ATOM 754 C C . LEU A 1 97 ? -7.104 -1.655 0.313 1.00 96.88 97 LEU A C 1
ATOM 756 O O . LEU A 1 97 ? -6.991 -0.951 1.317 1.00 96.88 97 LEU A O 1
ATOM 760 N N . ALA A 1 98 ? -8.103 -2.513 0.139 1.00 92.69 98 ALA A N 1
ATOM 761 C CA . ALA A 1 98 ? -9.147 -2.764 1.128 1.00 92.69 98 ALA A CA 1
ATOM 762 C C . ALA A 1 98 ? -9.163 -4.253 1.492 1.00 92.69 98 ALA A C 1
ATOM 764 O O . ALA A 1 98 ? -8.963 -5.089 0.610 1.00 92.69 98 ALA A O 1
ATOM 765 N N . ASN A 1 99 ? -9.373 -4.546 2.779 1.00 83.88 99 ASN A N 1
ATOM 766 C CA . ASN A 1 99 ? -9.481 -5.894 3.344 1.00 83.88 99 ASN A CA 1
ATOM 767 C C . ASN A 1 99 ? -10.873 -6.109 3.952 1.00 83.88 99 ASN A C 1
ATOM 769 O O . ASN A 1 99 ? -11.392 -5.147 4.575 1.00 83.88 99 ASN A O 1
#

Nearest PDB structures (foldseek):
  9itd-assembly2_C  TM=5.953E-01  e=8.720E-02  Homo sapiens
  9isr-assembly2_C  TM=6.019E-01  e=1.398E-01  Homo sapiens
  7ehv-assembly1_A  TM=6.076E-01  e=1.495E-01  Homo sapiens
  1b0a-assembly1_A  TM=5.584E-01  e=7.123E-02  Escherichia coli K-12
  9isr-assembly2_D  TM=5.706E-01  e=1.599E-01  Homo sapiens

Secondary structure (DSSP, 8-state):
-EEEEEEESSGGG-HHHHHHHHHHHHTT--SEEEEEEE--TT--HHHHHHHHHHHHH-TTEEEEEESTTHHHHHHHHGGG-S---HHHHHHT--SEEE-

pLDDT: mean 95.03, std 3.29, range [83.38, 98.38]

Solvent-accessible surface area (backbone atoms only — not comparable to full-atom values): 5570 Å² total; per-residue (Å²): 120,37,35,28,40,30,38,23,65,61,36,87,76,36,66,60,62,71,46,44,65,58,51,32,59,77,70,64,64,61,69,56,42,77,41,67,41,65,45,65,87,88,54,59,55,65,61,46,35,54,52,54,50,47,37,71,71,36,94,47,32,53,22,29,42,35,60,81,45,17,43,63,38,34,70,48,34,58,91,74,51,95,74,80,56,74,64,33,66,75,70,52,30,41,50,70,48,81,99